Protein AF-A0A7Y0BW80-F1 (afdb_monomer_lite)

Secondary structure (DSSP, 8-state):
-HHHHHHHHHHHHTT-PEEE-----SHHHHHHHHIIIII-TTEEE-----TTSSS-------HHHHHHTTB--GGG-TTPEESS---TTPPPBGG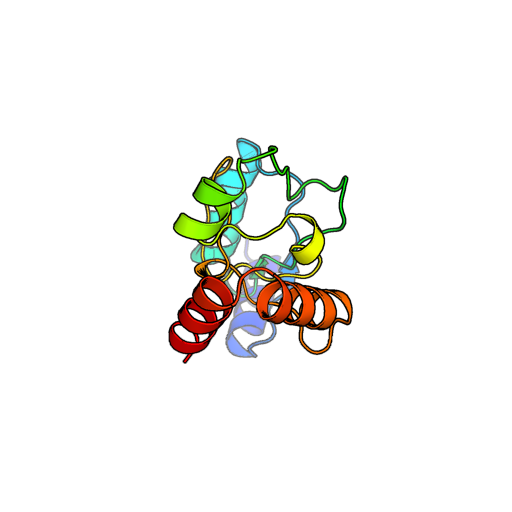GEEPPTT-HHHHHHHHHHHHH-HHHHHHHHHT--

Foldseek 3Di:
DVVVQVVLQVLLVVVNAAEDEDFAQDPVVVVVQCCQVPPGRRYHYAADADPVTHPDDDDDDDPVVCLVQQFDDPVQRHRWDAPDDDHPPDGHHPVGTDGDPDDPVVVVVLVVCCVPPVPSSVVVVVVPD

pLDDT: mean 79.48, std 12.87, range [42.47, 94.19]

Radius of gyration: 17.51 Å; chains: 1; bounding box: 35×32×55 Å

Sequence (129 aa):
MIIVDTPLQRREQEGRPIRVDLVGAGFMARGVAPQITTAVPGMRVGKMDRLGGYMRYGPAENLPTARAQDLLPIGLAEGCRLKRAISKATLLTFADVELPPNRLCDRLWREQLARFFPDYSKSRNEATP

Structure (mmCIF, N/CA/C/O backbone):
data_AF-A0A7Y0BW80-F1
#
_entry.id   AF-A0A7Y0BW80-F1
#
loop_
_atom_site.group_PDB
_atom_site.id
_atom_site.type_symbol
_atom_site.label_atom_id
_atom_site.label_alt_id
_atom_site.label_comp_id
_atom_site.label_asym_id
_atom_site.label_entity_id
_atom_site.label_seq_id
_atom_site.pdbx_PDB_ins_code
_atom_site.Cartn_x
_atom_site.Cartn_y
_atom_site.Cartn_z
_atom_site.occupancy
_atom_site.B_iso_or_equiv
_atom_site.auth_seq_id
_atom_site.auth_comp_id
_atom_site.auth_asym_id
_atom_site.auth_atom_id
_atom_site.pdbx_PDB_model_num
ATOM 1 N N . MET A 1 1 ? -13.182 0.552 28.297 1.00 51.78 1 MET A N 1
ATOM 2 C CA . MET A 1 1 ? -14.256 1.326 28.959 1.00 51.78 1 MET A CA 1
ATOM 3 C C . MET A 1 1 ? -15.570 0.566 28.784 1.00 51.78 1 MET A C 1
ATOM 5 O O . MET A 1 1 ? -16.028 0.437 27.655 1.00 51.78 1 MET A O 1
ATOM 9 N N . ILE A 1 2 ? -16.183 0.085 29.877 1.00 64.25 2 ILE A N 1
ATOM 10 C CA . ILE A 1 2 ? -17.271 -0.928 29.883 1.00 64.25 2 ILE A CA 1
ATOM 11 C C . ILE A 1 2 ? -18.430 -0.649 28.899 1.00 64.25 2 ILE A C 1
ATOM 13 O O . ILE A 1 2 ? -19.007 -1.584 28.346 1.00 64.25 2 ILE A O 1
ATOM 17 N N . ILE A 1 3 ? -18.738 0.622 28.625 1.00 78.00 3 ILE A N 1
ATOM 18 C CA . ILE A 1 3 ? -19.838 1.033 27.738 1.00 78.00 3 ILE A CA 1
ATOM 19 C C . ILE A 1 3 ? -19.577 0.676 26.263 1.00 78.00 3 ILE A C 1
ATOM 21 O O . ILE A 1 3 ? -20.499 0.277 25.554 1.00 78.00 3 ILE A O 1
ATOM 25 N N . VAL A 1 4 ? -18.336 0.809 25.787 1.00 82.44 4 VAL A N 1
ATOM 26 C CA . VAL A 1 4 ? -17.982 0.592 24.369 1.00 82.44 4 VAL A CA 1
ATOM 27 C C . VAL A 1 4 ? -17.334 -0.766 24.116 1.00 82.44 4 VAL A C 1
ATOM 29 O O . VAL A 1 4 ? -17.433 -1.277 23.003 1.00 82.44 4 VAL A O 1
ATOM 32 N N . ASP A 1 5 ? -16.745 -1.385 25.142 1.00 88.25 5 ASP A N 1
ATOM 33 C CA . ASP A 1 5 ? -16.027 -2.656 25.003 1.00 88.25 5 ASP A CA 1
ATOM 34 C C . ASP A 1 5 ? -16.979 -3.803 24.626 1.00 88.25 5 ASP A C 1
ATOM 36 O O . ASP A 1 5 ? -16.701 -4.558 23.696 1.00 88.25 5 ASP A O 1
ATOM 40 N N . THR A 1 6 ? -18.141 -3.893 25.287 1.00 91.69 6 THR A N 1
ATOM 41 C CA . THR A 1 6 ? -19.119 -4.969 25.040 1.00 91.69 6 THR A CA 1
ATOM 42 C C . THR A 1 6 ? -19.702 -4.903 23.616 1.00 91.69 6 THR A C 1
ATOM 44 O O . THR A 1 6 ? -19.677 -5.916 22.911 1.00 91.69 6 THR A O 1
ATOM 47 N N . PRO A 1 7 ? -20.169 -3.739 23.109 1.00 90.81 7 PRO A N 1
ATOM 48 C CA . PRO A 1 7 ? -20.610 -3.622 21.715 1.00 90.81 7 PRO A CA 1
ATOM 49 C C . PRO A 1 7 ? -19.511 -3.881 20.674 1.00 90.81 7 PRO A C 1
ATOM 51 O O . PRO A 1 7 ? -19.812 -4.336 19.569 1.00 90.81 7 PRO A O 1
ATOM 54 N N . LEU A 1 8 ? -18.255 -3.559 20.989 1.00 91.00 8 LEU A N 1
ATOM 55 C CA . LEU A 1 8 ? -17.109 -3.785 20.109 1.00 91.00 8 LEU A CA 1
ATOM 56 C C . LEU A 1 8 ? -16.717 -5.267 20.050 1.00 91.00 8 LEU A C 1
ATOM 58 O O . LEU A 1 8 ? -16.557 -5.812 18.960 1.00 91.00 8 LEU A O 1
ATOM 62 N N . GLN A 1 9 ? -16.677 -5.953 21.193 1.00 91.94 9 GLN A N 1
ATOM 63 C CA . GLN A 1 9 ? -16.485 -7.405 21.249 1.00 91.94 9 GLN A CA 1
ATOM 64 C C . GLN A 1 9 ? -17.592 -8.153 20.510 1.00 91.94 9 GLN A C 1
ATOM 66 O O . GLN A 1 9 ? -17.306 -9.066 19.740 1.00 91.94 9 GLN A O 1
ATOM 71 N N . ARG A 1 10 ? -18.848 -7.726 20.673 1.00 91.75 10 ARG A N 1
ATOM 72 C CA . ARG A 1 10 ? -19.973 -8.292 19.926 1.00 91.75 10 ARG A CA 1
ATOM 73 C C . ARG A 1 10 ? -19.775 -8.155 18.415 1.00 91.75 10 ARG A C 1
ATOM 75 O O . ARG A 1 10 ? -19.949 -9.120 17.685 1.00 91.75 10 ARG A O 1
ATOM 82 N N . ARG A 1 11 ? -19.350 -6.978 17.944 1.00 91.44 11 ARG A N 1
ATOM 83 C CA . ARG A 1 11 ? -19.035 -6.753 16.524 1.00 91.44 11 ARG A CA 1
ATOM 84 C C . ARG A 1 11 ? -17.889 -7.620 16.014 1.00 91.44 11 ARG A C 1
ATOM 86 O O . ARG A 1 11 ? -17.933 -8.029 14.859 1.00 91.44 11 ARG A O 1
ATOM 93 N N . GLU A 1 12 ? -16.880 -7.881 16.839 1.00 92.31 12 GLU A N 1
ATOM 94 C CA . GLU A 1 12 ? -15.795 -8.810 16.504 1.00 92.31 12 GLU A CA 1
ATOM 95 C C . GLU A 1 12 ? -16.328 -10.241 16.342 1.00 92.31 12 GLU A C 1
ATOM 97 O O . GLU A 1 12 ? -16.079 -10.865 15.316 1.00 92.31 12 GLU A O 1
ATOM 102 N N . GLN A 1 13 ? -17.125 -10.725 17.302 1.00 93.19 13 GLN A N 1
ATOM 103 C CA . GLN A 1 13 ? -17.733 -12.064 17.271 1.00 93.19 13 GLN A CA 1
ATOM 104 C C . GLN A 1 13 ? -18.694 -12.249 16.088 1.00 93.19 13 GLN A C 1
ATOM 106 O O . GLN A 1 13 ? -18.723 -13.305 15.468 1.00 93.19 13 GLN A O 1
ATOM 111 N N . GLU A 1 14 ? -19.454 -11.209 15.748 1.00 94.00 14 GLU A N 1
ATOM 112 C CA . GLU A 1 14 ? -20.374 -11.186 14.604 1.00 94.00 14 GLU A CA 1
ATOM 113 C C . GLU A 1 14 ? -19.655 -10.977 13.256 1.00 94.00 14 GLU A C 1
ATOM 115 O O . GLU A 1 14 ? -20.309 -10.924 12.214 1.00 94.00 14 GLU A O 1
ATOM 120 N N . GLY A 1 15 ? -18.328 -10.791 13.243 1.00 89.00 15 GLY A N 1
ATOM 121 C CA . GLY A 1 15 ? -17.567 -10.508 12.022 1.00 89.00 15 GLY A CA 1
ATOM 122 C C . GLY A 1 15 ? -17.933 -9.174 11.355 1.00 89.00 15 GLY A C 1
ATOM 123 O O . GLY A 1 15 ? -17.686 -8.979 10.163 1.00 89.00 15 GLY A O 1
ATOM 124 N N . ARG A 1 16 ? -18.515 -8.228 12.104 1.00 87.75 16 ARG A N 1
ATOM 125 C CA . ARG A 1 16 ? -19.023 -6.937 11.613 1.00 87.75 16 ARG A CA 1
ATOM 126 C C . ARG A 1 16 ? -18.305 -5.748 12.272 1.00 87.75 16 ARG A C 1
ATOM 128 O O . ARG A 1 16 ? -18.939 -4.965 12.988 1.00 87.75 16 ARG A O 1
ATOM 135 N N . PRO A 1 17 ? -16.990 -5.574 12.040 1.00 86.06 17 PRO A N 1
ATOM 136 C CA . PRO A 1 17 ? -16.208 -4.540 12.705 1.00 86.06 17 PRO A CA 1
ATOM 137 C C . PRO A 1 17 ? -16.560 -3.130 12.213 1.00 86.06 17 PRO A C 1
ATOM 139 O O . PRO A 1 17 ? -16.939 -2.915 11.058 1.00 86.06 17 PRO A O 1
ATOM 142 N N . ILE A 1 18 ? -16.363 -2.146 13.087 1.00 82.00 18 ILE A N 1
ATOM 143 C CA . ILE A 1 18 ? -16.372 -0.723 12.756 1.00 82.00 18 ILE A CA 1
ATOM 144 C C . ILE A 1 18 ? -15.097 -0.409 11.973 1.00 82.00 18 ILE A C 1
ATOM 146 O O . ILE A 1 18 ? -13.985 -0.689 12.419 1.00 82.00 18 ILE A O 1
ATOM 150 N N . ARG A 1 19 ? -15.249 0.175 10.786 1.00 75.31 19 ARG A N 1
ATOM 151 C CA . ARG A 1 19 ? -14.115 0.586 9.955 1.00 75.31 19 ARG A CA 1
ATOM 152 C C . ARG A 1 19 ? -13.818 2.056 10.209 1.00 75.31 19 ARG A C 1
ATOM 154 O O . ARG A 1 19 ? -14.732 2.872 10.155 1.00 75.31 19 ARG A O 1
ATOM 161 N N . VAL A 1 20 ? -12.561 2.367 10.492 1.00 70.25 20 VAL A N 1
ATOM 162 C CA . VAL A 1 20 ? -12.102 3.719 10.813 1.00 70.25 20 VAL A CA 1
ATOM 163 C C . VAL A 1 20 ? -10.990 4.119 9.866 1.00 70.25 20 VAL A C 1
ATOM 165 O O . VAL A 1 20 ? -9.991 3.416 9.733 1.00 70.25 20 VAL A O 1
ATOM 168 N N . ASP A 1 21 ? -11.156 5.264 9.219 1.00 63.22 21 ASP A N 1
ATOM 169 C CA . ASP A 1 21 ? -10.112 5.863 8.401 1.00 63.22 21 ASP A CA 1
ATOM 170 C C . ASP A 1 21 ? -9.245 6.787 9.257 1.00 63.22 21 ASP A C 1
ATOM 172 O O . ASP A 1 21 ? -9.735 7.552 10.089 1.00 63.22 21 ASP A O 1
ATOM 176 N N . LEU A 1 22 ? -7.932 6.690 9.064 1.00 62.03 22 LEU A N 1
ATOM 177 C CA . LEU A 1 22 ? -6.951 7.512 9.760 1.00 62.03 22 LEU A CA 1
ATOM 178 C C . LEU A 1 22 ? -6.486 8.641 8.854 1.00 62.03 22 LEU A C 1
ATOM 180 O O . LEU A 1 22 ? -5.957 8.421 7.767 1.00 62.03 22 LEU A O 1
ATOM 184 N N . VAL A 1 23 ? -6.660 9.862 9.335 1.00 52.25 23 VAL A N 1
ATOM 185 C CA . VAL A 1 23 ? -6.318 11.076 8.606 1.00 52.25 23 VAL A CA 1
ATOM 186 C C . VAL A 1 23 ? -4.943 11.559 9.073 1.00 52.25 23 VAL A C 1
ATOM 188 O O . VAL A 1 23 ? -4.798 12.088 10.173 1.00 52.25 23 VAL A O 1
ATOM 191 N N . GLY A 1 24 ? -3.927 11.361 8.227 1.00 46.56 24 GLY A N 1
ATOM 192 C CA . GLY A 1 24 ? -2.537 11.751 8.476 1.00 46.56 24 GLY A CA 1
ATOM 193 C C . GLY A 1 24 ? -1.690 10.609 9.041 1.00 46.56 24 GLY A C 1
ATOM 194 O O . GLY A 1 24 ? -2.156 9.822 9.848 1.00 46.56 24 GLY A O 1
ATOM 195 N N . ALA A 1 25 ? -0.416 10.529 8.646 1.00 53.03 25 ALA A N 1
ATOM 196 C CA . ALA A 1 25 ? 0.539 9.514 9.122 1.00 53.03 25 ALA A CA 1
ATOM 197 C C . ALA A 1 25 ? 1.541 10.079 10.156 1.00 53.03 25 ALA A C 1
ATOM 199 O O . ALA A 1 25 ? 2.694 9.661 10.223 1.00 53.03 25 ALA A O 1
ATOM 200 N N . GLY A 1 26 ? 1.143 11.107 10.913 1.00 49.22 26 GLY A N 1
ATOM 201 C CA . GLY A 1 26 ? 1.982 11.787 11.909 1.00 49.22 26 GLY A CA 1
ATOM 202 C C . GLY A 1 26 ? 2.307 10.940 13.147 1.00 49.22 26 GLY A C 1
ATOM 203 O O . GLY A 1 26 ? 1.948 9.769 13.232 1.00 49.22 26 GLY A O 1
ATOM 204 N N . PHE A 1 27 ? 2.976 11.548 14.131 1.00 61.09 27 PHE A N 1
ATOM 205 C CA . PHE A 1 27 ? 3.339 10.893 15.398 1.00 61.09 27 PHE A CA 1
ATOM 206 C C . PHE A 1 27 ? 2.133 10.219 16.076 1.00 61.09 27 PHE A C 1
ATOM 208 O O . PHE A 1 27 ? 2.208 9.057 16.458 1.00 61.09 27 PHE A O 1
ATOM 215 N N . MET A 1 28 ? 0.987 10.905 16.102 1.00 66.56 28 MET A N 1
ATOM 216 C CA . MET A 1 28 ? -0.259 10.378 16.668 1.00 66.56 28 MET A CA 1
ATOM 217 C C . MET A 1 28 ? -0.793 9.163 15.900 1.00 66.56 28 MET A C 1
ATOM 219 O O . MET A 1 28 ? -1.165 8.161 16.502 1.00 66.56 28 MET A O 1
ATOM 223 N N . ALA A 1 29 ? -0.771 9.196 14.567 1.00 63.06 29 ALA A N 1
ATOM 224 C CA . ALA A 1 29 ? -1.269 8.089 13.755 1.00 63.06 29 ALA A CA 1
ATOM 225 C C . ALA A 1 29 ? -0.422 6.815 13.894 1.00 63.06 29 ALA A C 1
ATOM 227 O O . ALA A 1 29 ? -0.968 5.715 13.842 1.00 63.06 29 ALA A O 1
ATOM 228 N N . ARG A 1 30 ? 0.891 6.953 14.143 1.00 58.09 30 ARG A N 1
ATOM 229 C CA . ARG A 1 30 ? 1.779 5.817 14.448 1.00 58.09 30 ARG A CA 1
ATOM 230 C C . ARG A 1 30 ? 1.395 5.094 15.743 1.00 58.09 30 ARG A C 1
ATOM 232 O O . ARG A 1 30 ? 1.648 3.901 15.829 1.00 58.09 30 ARG A O 1
ATOM 239 N N . GLY A 1 31 ? 0.794 5.780 16.718 1.00 68.38 31 GLY A N 1
ATOM 240 C CA . GLY A 1 31 ? 0.278 5.157 17.944 1.00 68.38 31 GLY A CA 1
ATOM 241 C C . GLY A 1 31 ? -1.146 4.618 17.786 1.00 68.38 31 GLY A C 1
ATOM 242 O O . GLY A 1 31 ? -1.452 3.510 18.222 1.00 68.38 31 GLY A O 1
ATOM 243 N N . VAL A 1 32 ? -2.007 5.370 17.098 1.00 77.12 32 VAL A N 1
ATOM 244 C CA . VAL A 1 32 ? -3.433 5.039 16.973 1.00 77.12 32 VAL A CA 1
ATOM 245 C C . VAL A 1 32 ? -3.675 3.865 16.018 1.00 77.12 32 VAL A C 1
ATOM 247 O O . VAL A 1 32 ? -4.524 3.024 16.302 1.00 77.12 32 VAL A O 1
ATOM 250 N N . ALA A 1 33 ? -2.929 3.748 14.912 1.00 72.38 33 ALA A N 1
ATOM 251 C CA . ALA A 1 33 ? -3.145 2.661 13.952 1.00 72.38 33 ALA A CA 1
ATOM 252 C C . ALA A 1 33 ? -2.863 1.265 14.545 1.00 72.38 33 ALA A C 1
ATOM 254 O O . ALA A 1 33 ? -3.733 0.397 14.420 1.00 72.38 33 ALA A O 1
ATOM 255 N N . PRO A 1 34 ? -1.722 1.022 15.229 1.00 69.94 34 PRO A N 1
ATOM 256 C CA . PRO A 1 34 ? -1.484 -0.244 15.914 1.00 69.94 34 PRO A CA 1
ATOM 257 C C . PRO A 1 34 ? -2.509 -0.492 17.013 1.00 69.94 34 PRO A C 1
ATOM 259 O O . PRO A 1 34 ? -3.052 -1.583 17.071 1.00 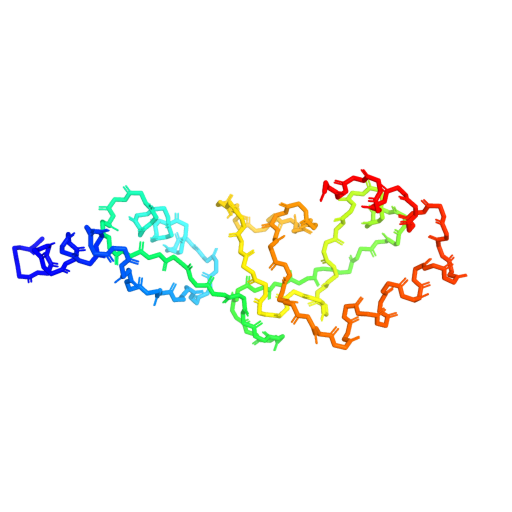69.94 34 PRO A O 1
ATOM 262 N N . GLN A 1 35 ? -2.861 0.523 17.808 1.00 78.19 35 GLN A N 1
ATOM 263 C CA . GLN A 1 35 ? -3.856 0.375 18.869 1.00 78.19 35 GLN A CA 1
ATOM 264 C C . GLN A 1 35 ? -5.219 -0.084 18.325 1.00 78.19 35 GLN A C 1
ATOM 266 O O . GLN A 1 35 ? -5.776 -1.051 18.835 1.00 78.19 35 GLN A O 1
ATOM 271 N N . ILE A 1 36 ? -5.720 0.532 17.248 1.00 82.81 36 ILE A N 1
ATOM 272 C CA . ILE A 1 36 ? -6.965 0.107 16.582 1.00 82.81 36 ILE A CA 1
ATOM 273 C C . ILE A 1 36 ? -6.836 -1.310 16.009 1.00 82.81 36 ILE A C 1
ATOM 275 O O . ILE A 1 36 ? -7.788 -2.079 16.059 1.00 82.81 36 ILE A O 1
ATOM 279 N N . THR A 1 37 ? -5.675 -1.657 15.451 1.00 71.94 37 THR A N 1
ATOM 280 C CA . THR A 1 37 ? -5.482 -2.931 14.741 1.00 71.94 37 THR A CA 1
ATOM 281 C C . THR A 1 37 ? -5.255 -4.114 15.685 1.00 71.94 37 THR A C 1
ATOM 283 O O . THR A 1 37 ? -5.672 -5.222 15.363 1.00 71.94 37 THR A O 1
ATOM 286 N N . THR A 1 38 ? -4.591 -3.909 16.827 1.00 72.44 38 THR A N 1
ATOM 287 C CA . THR A 1 38 ? -4.137 -4.997 17.711 1.00 72.44 38 THR A CA 1
ATOM 288 C C . THR A 1 38 ? -4.835 -5.028 19.061 1.00 72.44 38 THR A C 1
ATOM 290 O O . THR A 1 38 ? -4.939 -6.095 19.658 1.00 72.44 38 THR A O 1
ATOM 293 N N . ALA A 1 39 ? -5.304 -3.881 19.555 1.00 80.44 39 ALA A N 1
ATOM 294 C CA . ALA A 1 39 ? -5.774 -3.744 20.930 1.00 80.44 39 ALA A CA 1
ATOM 295 C C . ALA A 1 39 ? -7.263 -3.390 21.042 1.00 80.44 39 ALA A C 1
ATOM 297 O O . ALA A 1 39 ? -7.795 -3.399 22.151 1.00 80.44 39 ALA A O 1
ATOM 298 N N . VAL A 1 40 ? -7.948 -3.092 19.930 1.00 86.44 40 VAL A N 1
ATOM 299 C CA . VAL A 1 40 ? -9.378 -2.755 19.933 1.00 86.44 40 VAL A CA 1
ATOM 300 C C . VAL A 1 40 ? -10.181 -3.779 19.120 1.00 86.44 40 VAL A C 1
ATOM 302 O O . VAL A 1 40 ? -10.293 -3.655 17.896 1.00 86.44 40 VAL A O 1
ATOM 305 N N . PRO A 1 41 ? -10.771 -4.795 19.785 1.00 86.31 41 PRO A N 1
ATOM 306 C CA . PRO A 1 41 ? -11.684 -5.736 19.146 1.00 86.31 41 PRO A CA 1
ATOM 307 C C . PRO A 1 41 ? -12.814 -5.002 18.426 1.00 86.31 41 PRO A C 1
ATOM 309 O O . PRO A 1 41 ? -13.288 -3.966 18.881 1.00 86.31 41 PRO A O 1
ATOM 312 N N . GLY A 1 42 ? -13.252 -5.515 17.285 1.00 86.44 42 GLY A N 1
ATOM 313 C CA . GLY A 1 42 ? -14.377 -4.968 16.542 1.00 86.44 42 GLY A CA 1
ATOM 314 C C . GLY A 1 42 ? -14.069 -3.672 15.799 1.00 86.44 42 GLY A C 1
ATOM 315 O O . GLY A 1 42 ? -15.010 -3.055 15.304 1.00 86.44 42 GLY A O 1
ATOM 316 N N . MET A 1 43 ? -12.802 -3.255 15.683 1.00 88.12 43 MET A N 1
ATOM 317 C CA . MET A 1 43 ? -12.383 -2.120 14.851 1.00 88.12 43 MET A CA 1
ATOM 318 C C . MET A 1 43 ? -11.310 -2.506 13.827 1.00 88.12 43 MET A C 1
ATOM 320 O O . MET A 1 43 ? -10.489 -3.383 14.078 1.00 88.12 43 MET A O 1
ATOM 324 N N . ARG A 1 44 ? -11.318 -1.867 12.648 1.00 82.00 44 ARG A N 1
ATOM 325 C CA . ARG A 1 44 ? -10.317 -2.056 11.576 1.00 82.00 44 ARG A CA 1
ATOM 326 C C . ARG A 1 44 ? -10.008 -0.739 10.862 1.00 82.00 44 ARG A C 1
ATOM 328 O O . ARG A 1 44 ? -10.907 0.076 10.680 1.00 82.00 44 ARG A O 1
ATOM 335 N N . VAL A 1 45 ? -8.774 -0.560 10.388 1.00 75.75 45 VAL A N 1
ATOM 336 C CA . VAL A 1 45 ? -8.393 0.599 9.556 1.00 75.75 45 VAL A CA 1
ATOM 337 C C . VAL A 1 45 ? -8.983 0.473 8.132 1.00 75.75 45 VAL A C 1
ATOM 339 O O . VAL A 1 45 ? -9.060 -0.634 7.589 1.00 75.75 45 VAL A O 1
ATOM 342 N N . GLY A 1 46 ? -9.469 1.576 7.547 1.00 66.44 46 GLY A N 1
ATOM 343 C CA . GLY A 1 46 ? -10.173 1.609 6.253 1.00 66.44 46 GLY A CA 1
ATOM 344 C C . GLY A 1 46 ? -9.300 1.833 4.996 1.00 66.44 46 GLY A C 1
ATOM 345 O O . GLY A 1 46 ? -8.193 1.300 4.914 1.00 66.44 46 GLY A O 1
ATOM 346 N N . LYS A 1 47 ? -9.857 2.461 3.946 1.00 66.06 47 LYS A N 1
ATOM 347 C CA . LYS A 1 47 ? -9.313 2.500 2.559 1.00 66.06 47 LYS A CA 1
ATOM 348 C C . LYS A 1 47 ? -8.536 3.791 2.286 1.00 66.06 47 LYS A C 1
ATOM 350 O O . LYS A 1 47 ? -8.833 4.823 2.871 1.00 66.06 47 LYS A O 1
ATOM 355 N N . MET A 1 48 ? -7.604 3.756 1.330 1.00 69.69 48 MET A N 1
ATOM 356 C CA . MET A 1 48 ? -6.886 4.959 0.897 1.00 69.69 48 MET A CA 1
ATOM 357 C C . MET A 1 48 ? -7.797 6.015 0.276 1.00 69.69 48 MET A C 1
ATOM 359 O O . MET A 1 48 ? -8.614 5.709 -0.593 1.00 69.69 48 MET A O 1
ATOM 363 N N . ASP A 1 49 ? -7.587 7.257 0.703 1.00 62.09 49 ASP A N 1
ATOM 364 C CA . ASP A 1 49 ? -8.298 8.457 0.264 1.00 62.09 49 ASP A CA 1
ATOM 365 C C . ASP A 1 49 ? -7.961 8.893 -1.176 1.00 62.09 49 ASP A C 1
ATOM 367 O O . ASP A 1 49 ? -7.260 8.200 -1.908 1.00 62.09 49 ASP A O 1
ATOM 371 N N . ARG A 1 50 ? -8.490 10.039 -1.618 1.00 68.94 50 ARG A N 1
ATOM 372 C CA . ARG A 1 50 ? -8.163 10.651 -2.919 1.00 68.94 50 ARG A CA 1
ATOM 373 C C . ARG A 1 50 ? -6.808 11.365 -2.905 1.00 68.94 50 ARG A C 1
ATOM 375 O O . ARG A 1 50 ? -6.236 11.633 -1.848 1.00 68.94 50 ARG A O 1
ATOM 382 N N . LEU A 1 51 ? -6.269 11.699 -4.081 1.00 63.03 51 LEU A N 1
ATOM 383 C CA . LEU A 1 51 ? -5.081 12.566 -4.173 1.00 63.03 51 LEU A CA 1
ATOM 384 C C . LEU A 1 51 ? -5.337 13.929 -3.507 1.00 63.03 51 LEU A C 1
ATOM 386 O O . LEU A 1 51 ? -6.433 14.485 -3.616 1.00 63.03 51 LEU A O 1
ATOM 390 N N . GLY A 1 52 ? -4.328 14.449 -2.800 1.00 53.12 52 GLY A N 1
ATOM 391 C CA . GLY A 1 52 ? -4.461 15.645 -1.955 1.00 53.12 52 GLY A CA 1
ATOM 392 C C . GLY A 1 52 ? -5.181 15.398 -0.623 1.00 53.12 52 GLY A C 1
ATOM 393 O O . GLY A 1 52 ? -5.535 16.356 0.059 1.00 53.12 52 GLY A O 1
ATOM 394 N N . GLY A 1 53 ? -5.431 14.132 -0.276 1.00 55.69 53 GLY A N 1
ATOM 395 C CA . GLY A 1 53 ? -5.855 13.713 1.055 1.00 55.69 53 GLY A CA 1
ATOM 396 C C . GLY A 1 53 ? -4.689 13.631 2.042 1.00 55.69 53 GLY A C 1
ATOM 397 O O . GLY A 1 53 ? -3.622 14.209 1.847 1.00 55.69 53 GLY A O 1
ATOM 398 N N . TYR A 1 54 ? -4.888 12.890 3.120 1.00 55.34 54 TYR A N 1
ATOM 399 C CA . TYR A 1 54 ? -3.993 12.848 4.270 1.00 55.34 54 TYR A CA 1
ATOM 400 C C . TYR A 1 54 ? -3.235 11.524 4.401 1.00 55.34 54 TYR A C 1
ATOM 402 O O . TYR A 1 54 ? -2.267 11.449 5.161 1.00 55.34 54 TYR A O 1
ATOM 410 N N . MET A 1 55 ? -3.664 10.469 3.700 1.00 53.97 55 MET A N 1
ATOM 411 C CA . MET A 1 55 ? -3.057 9.141 3.827 1.00 53.97 55 MET A CA 1
ATOM 412 C C . MET A 1 55 ? -1.809 8.950 2.965 1.00 53.97 55 MET A C 1
ATOM 414 O O . MET A 1 55 ? -1.018 8.049 3.240 1.00 53.97 55 MET A O 1
ATOM 418 N N . ARG A 1 56 ? -1.624 9.748 1.906 1.00 64.94 56 ARG A N 1
ATOM 419 C CA . ARG A 1 56 ? -0.592 9.493 0.891 1.00 64.94 56 ARG A CA 1
ATOM 420 C C . ARG A 1 56 ? 0.112 10.761 0.439 1.00 64.94 56 ARG A C 1
ATOM 422 O O . ARG A 1 56 ? -0.510 11.782 0.171 1.00 64.94 56 ARG A O 1
ATOM 429 N N . TYR A 1 57 ? 1.416 10.616 0.265 1.00 64.50 57 TYR A N 1
ATOM 430 C CA . TYR A 1 57 ? 2.288 11.532 -0.451 1.00 64.50 57 TYR A CA 1
ATOM 431 C C . TYR A 1 57 ? 3.190 10.675 -1.342 1.00 64.50 57 TYR A C 1
ATOM 433 O O . TYR A 1 57 ? 3.726 9.675 -0.867 1.00 64.50 57 TYR A O 1
ATOM 441 N N . GLY A 1 58 ? 3.317 11.015 -2.624 1.00 70.81 58 GLY A N 1
ATOM 442 C CA . GLY A 1 58 ? 4.132 10.258 -3.575 1.00 70.81 58 GLY A CA 1
ATOM 443 C C . GLY A 1 58 ? 5.269 11.125 -4.100 1.00 70.81 58 GLY A C 1
ATOM 444 O O . GLY A 1 58 ? 4.986 12.043 -4.871 1.00 70.81 58 GLY A O 1
ATOM 445 N N . PRO A 1 59 ? 6.527 10.879 -3.697 1.00 77.38 59 PRO A N 1
ATOM 446 C CA . PRO A 1 59 ? 7.660 11.530 -4.334 1.00 77.38 59 PRO A CA 1
ATOM 447 C C . PRO A 1 59 ? 7.788 11.057 -5.788 1.00 77.38 59 PRO A C 1
ATOM 449 O O . PRO A 1 59 ? 7.380 9.946 -6.133 1.00 77.38 59 PRO A O 1
ATOM 452 N N . ALA A 1 60 ? 8.363 11.904 -6.639 1.00 81.31 60 ALA A N 1
ATOM 453 C CA . ALA A 1 60 ? 8.792 11.468 -7.959 1.00 81.31 60 ALA A CA 1
ATOM 454 C C . ALA A 1 60 ? 9.976 10.504 -7.803 1.00 81.31 60 ALA A C 1
ATOM 456 O O . ALA A 1 60 ? 10.916 10.795 -7.067 1.00 81.31 60 ALA A O 1
ATOM 457 N N . GLU A 1 61 ? 9.919 9.374 -8.499 1.00 87.69 61 GLU A N 1
ATOM 458 C CA . GLU A 1 61 ? 10.987 8.379 -8.542 1.00 87.69 61 GLU A CA 1
ATOM 459 C C . GLU A 1 61 ? 11.313 8.060 -10.002 1.00 87.69 61 GLU A C 1
ATOM 461 O O . GLU A 1 61 ? 10.454 8.146 -10.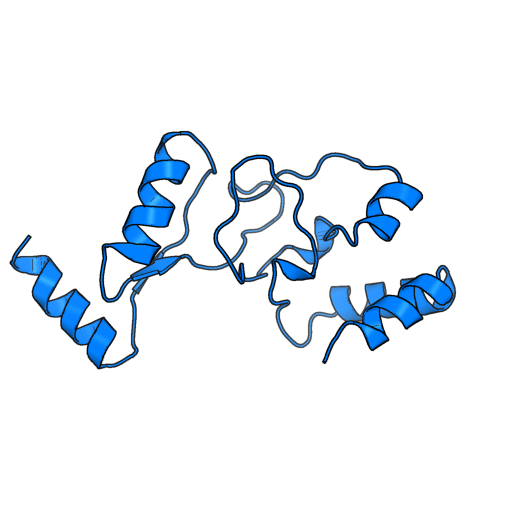887 1.00 87.69 61 GLU A O 1
ATOM 466 N N . ASN A 1 62 ? 12.562 7.684 -10.253 1.00 89.06 62 ASN A N 1
ATOM 467 C CA . ASN A 1 62 ? 13.021 7.283 -11.567 1.00 89.06 62 ASN A CA 1
ATOM 468 C C . ASN A 1 62 ? 12.344 5.981 -11.997 1.00 89.06 62 ASN A C 1
ATOM 470 O O . ASN A 1 62 ? 12.220 5.026 -11.227 1.00 89.06 62 ASN A O 1
ATOM 474 N N . LEU A 1 63 ? 11.952 5.919 -13.269 1.00 83.44 63 LEU A N 1
ATOM 475 C CA . LEU A 1 63 ? 11.236 4.772 -13.821 1.00 83.44 63 LEU A CA 1
ATOM 476 C C . LEU A 1 63 ? 11.966 3.427 -13.601 1.00 83.44 63 LEU A C 1
ATOM 478 O O . LEU A 1 63 ? 11.294 2.490 -13.170 1.00 83.44 63 LEU A O 1
ATOM 482 N N . PRO A 1 64 ? 13.293 3.292 -13.816 1.00 88.06 64 PRO A N 1
ATOM 483 C CA . PRO A 1 64 ? 13.988 2.028 -13.558 1.00 88.06 64 PRO A CA 1
ATOM 484 C C . PRO A 1 64 ? 13.891 1.584 -12.093 1.00 88.06 64 PRO A C 1
ATOM 486 O O . PRO A 1 64 ? 13.542 0.436 -11.827 1.00 88.06 64 PRO A O 1
ATOM 489 N N . THR A 1 65 ? 14.112 2.501 -11.144 1.00 88.62 65 THR A N 1
ATOM 490 C CA . THR A 1 65 ? 14.006 2.235 -9.701 1.00 88.62 65 THR A CA 1
ATOM 491 C C . THR A 1 65 ? 12.590 1.817 -9.320 1.00 88.62 65 THR A C 1
ATOM 493 O O . THR A 1 65 ? 12.395 0.788 -8.674 1.00 88.62 65 THR A O 1
ATOM 496 N N . ALA A 1 66 ? 11.588 2.577 -9.773 1.00 86.94 66 ALA A N 1
ATOM 497 C CA . ALA A 1 66 ? 10.188 2.319 -9.460 1.00 86.94 66 ALA A CA 1
ATOM 498 C C . ALA A 1 66 ? 9.715 0.948 -9.963 1.00 86.94 66 ALA A C 1
ATOM 500 O O . ALA A 1 66 ? 8.864 0.320 -9.338 1.00 86.94 66 ALA A O 1
ATOM 501 N N . ARG A 1 67 ? 10.264 0.474 -11.086 1.00 88.44 67 ARG A N 1
ATOM 502 C CA . ARG A 1 67 ? 9.931 -0.833 -11.667 1.00 88.44 67 ARG A CA 1
ATOM 503 C C . ARG A 1 67 ? 10.689 -1.969 -10.999 1.00 88.44 67 ARG A C 1
ATOM 505 O O . ARG A 1 67 ? 10.070 -2.979 -10.688 1.00 88.44 67 ARG A O 1
ATOM 512 N N . ALA A 1 68 ? 11.978 -1.784 -10.723 1.00 88.00 68 ALA A N 1
ATOM 513 C CA . ALA A 1 68 ? 12.787 -2.772 -10.013 1.00 88.00 68 ALA A CA 1
ATOM 514 C C . ALA A 1 68 ? 12.244 -3.071 -8.604 1.00 88.00 68 ALA A C 1
ATOM 516 O O . ALA A 1 68 ? 12.314 -4.208 -8.151 1.00 88.00 68 ALA A O 1
ATOM 517 N N . GLN A 1 69 ? 11.677 -2.065 -7.931 1.00 90.00 69 GLN A N 1
ATOM 518 C CA . GLN A 1 69 ? 11.096 -2.196 -6.589 1.00 90.00 69 GLN A CA 1
ATOM 519 C C . GLN A 1 69 ? 9.574 -2.420 -6.586 1.00 90.00 69 GLN A C 1
ATOM 521 O O . GLN A 1 69 ? 8.967 -2.458 -5.520 1.00 90.00 69 GLN A O 1
ATOM 526 N N . ASP A 1 70 ? 8.950 -2.524 -7.762 1.00 91.19 70 ASP A N 1
ATOM 527 C CA . ASP A 1 70 ? 7.501 -2.681 -7.940 1.00 91.19 70 ASP A CA 1
ATOM 528 C C . ASP A 1 70 ? 6.647 -1.678 -7.129 1.00 91.19 70 ASP A C 1
ATOM 530 O O . ASP A 1 70 ? 5.654 -2.022 -6.475 1.00 91.19 70 ASP A O 1
ATOM 534 N N . LEU A 1 71 ? 7.054 -0.402 -7.166 1.00 90.44 71 LEU A N 1
ATOM 535 C CA . LEU A 1 71 ? 6.390 0.681 -6.443 1.00 90.44 71 LEU A CA 1
ATOM 536 C C . LEU A 1 71 ? 4.974 0.923 -6.984 1.00 90.44 71 LEU A C 1
ATOM 538 O O . LEU A 1 71 ? 4.749 0.976 -8.199 1.00 90.44 71 LEU A O 1
ATOM 542 N N . LEU A 1 72 ? 4.029 1.145 -6.070 1.00 90.44 72 LEU A N 1
ATOM 543 C CA . LEU A 1 72 ? 2.640 1.474 -6.365 1.00 90.44 72 LEU A CA 1
ATOM 544 C C . LEU A 1 72 ? 2.551 2.907 -6.919 1.00 90.44 72 LEU A C 1
ATOM 546 O O . LEU A 1 72 ? 2.805 3.866 -6.183 1.00 90.44 72 LEU A O 1
ATOM 550 N N . PRO A 1 73 ? 2.135 3.102 -8.185 1.00 90.25 73 PRO A N 1
ATOM 551 C CA . PRO A 1 73 ? 1.934 4.433 -8.734 1.00 90.25 73 PRO A CA 1
ATOM 552 C C . PRO A 1 73 ? 0.857 5.183 -7.953 1.00 90.25 73 PRO A C 1
ATOM 554 O O . PRO A 1 73 ? -0.231 4.657 -7.710 1.00 90.25 73 PRO A O 1
ATOM 557 N N . ILE A 1 74 ? 1.125 6.446 -7.623 1.00 83.38 74 ILE A N 1
ATOM 558 C CA . ILE A 1 74 ? 0.221 7.252 -6.793 1.00 83.38 74 ILE A CA 1
ATOM 559 C C . ILE A 1 74 ? -1.192 7.370 -7.398 1.00 83.38 74 ILE A C 1
ATOM 561 O O . ILE A 1 74 ? -2.181 7.343 -6.670 1.00 83.38 74 ILE A O 1
ATOM 565 N N . GLY A 1 75 ? -1.299 7.407 -8.732 1.00 84.00 75 GLY A N 1
ATOM 566 C CA . GLY A 1 75 ? -2.579 7.451 -9.450 1.00 84.00 75 GLY A CA 1
ATOM 567 C C . GLY A 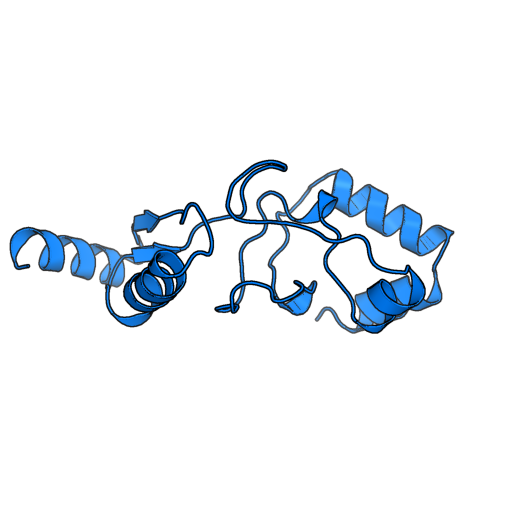1 75 ? -3.409 6.164 -9.361 1.00 84.00 75 GLY A C 1
ATOM 568 O O . GLY A 1 75 ? -4.602 6.195 -9.642 1.00 84.00 75 GLY A O 1
ATOM 569 N N . LEU A 1 76 ? -2.814 5.043 -8.943 1.00 88.88 76 LEU A N 1
ATOM 570 C CA . LEU A 1 76 ? -3.521 3.776 -8.726 1.00 88.88 76 LEU A CA 1
ATOM 571 C C . LEU A 1 76 ? -3.853 3.532 -7.254 1.00 88.88 76 LEU A C 1
ATOM 573 O O . LEU A 1 76 ? -4.594 2.602 -6.947 1.00 88.88 76 LEU A O 1
ATOM 577 N N . ALA A 1 77 ? -3.341 4.347 -6.333 1.00 85.50 77 ALA A N 1
ATOM 578 C CA . ALA A 1 77 ? -3.462 4.091 -4.903 1.00 85.50 77 ALA A CA 1
ATOM 579 C C . ALA A 1 77 ? -4.865 4.385 -4.328 1.00 85.50 77 ALA A C 1
ATOM 581 O O . ALA A 1 77 ? -5.125 4.094 -3.163 1.00 85.50 77 ALA A O 1
ATOM 582 N N . GLU A 1 78 ? -5.765 5.039 -5.070 1.00 83.50 78 GLU A N 1
ATOM 583 C CA . GLU A 1 78 ? -7.068 5.496 -4.546 1.00 83.50 78 GLU A CA 1
ATOM 584 C C . GLU A 1 78 ? -8.051 4.351 -4.315 1.00 83.50 78 GLU A C 1
ATOM 586 O O . GLU A 1 78 ? -8.332 3.558 -5.205 1.00 83.50 78 GLU A O 1
ATOM 591 N N . GLY A 1 79 ? -8.584 4.248 -3.099 1.00 81.31 79 GLY A N 1
ATOM 592 C CA . GLY A 1 79 ? -9.464 3.152 -2.708 1.00 81.31 79 GLY A CA 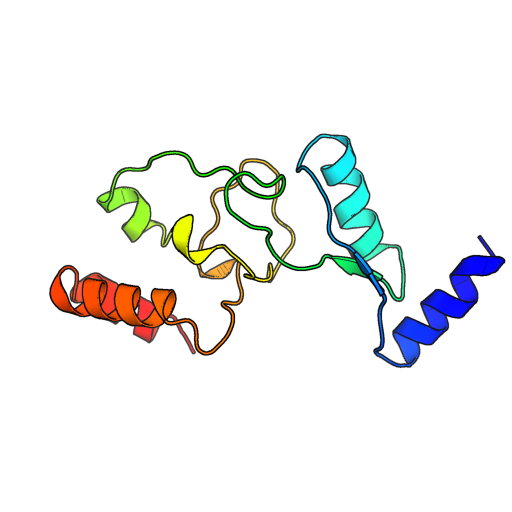1
ATOM 593 C C . GLY A 1 79 ? -8.747 1.825 -2.441 1.00 81.31 79 GLY A C 1
ATOM 594 O O . GLY A 1 79 ? -9.415 0.871 -2.033 1.00 81.31 79 GLY A O 1
ATOM 595 N N . CYS A 1 80 ? -7.421 1.756 -2.614 1.00 85.25 80 CYS A N 1
ATOM 596 C CA . CYS A 1 80 ? -6.627 0.597 -2.218 1.00 85.25 80 CYS A CA 1
ATOM 597 C C . CYS A 1 80 ? -6.760 0.321 -0.719 1.00 85.25 80 CYS A C 1
ATOM 599 O O . CYS A 1 80 ? -6.869 1.239 0.099 1.00 85.25 80 CYS A O 1
ATOM 601 N N . ARG A 1 81 ? -6.722 -0.958 -0.351 1.00 80.62 81 ARG A N 1
ATOM 602 C CA . ARG A 1 81 ? -6.649 -1.394 1.047 1.00 80.62 81 ARG A CA 1
ATOM 603 C C . ARG A 1 81 ? -5.230 -1.844 1.354 1.00 80.62 81 ARG A C 1
ATOM 605 O O . ARG A 1 81 ? -4.657 -2.599 0.582 1.00 80.62 81 ARG A O 1
ATOM 612 N N . LEU A 1 82 ? -4.683 -1.434 2.493 1.00 76.94 82 LEU A N 1
ATOM 613 C CA . LEU A 1 82 ? -3.411 -1.971 2.973 1.00 76.94 82 LEU A CA 1
ATOM 614 C C . LEU A 1 82 ? -3.578 -3.426 3.431 1.00 76.94 82 LEU A C 1
ATOM 616 O O . LEU A 1 82 ? -4.475 -3.734 4.215 1.00 76.94 82 LEU A O 1
ATOM 620 N N . LYS A 1 83 ? -2.690 -4.306 2.967 1.00 77.81 83 LYS A N 1
ATOM 621 C CA . LYS A 1 83 ? -2.604 -5.716 3.379 1.00 77.81 83 LYS A CA 1
ATOM 622 C C . LYS A 1 83 ? -1.905 -5.889 4.728 1.00 77.81 83 LYS A C 1
ATOM 624 O O . LYS A 1 83 ? -2.129 -6.879 5.415 1.00 77.81 83 LYS A O 1
ATOM 629 N N . ARG A 1 84 ? -1.052 -4.934 5.109 1.00 67.88 84 ARG A N 1
ATOM 630 C CA . ARG A 1 84 ? -0.248 -4.963 6.338 1.00 67.88 84 ARG A CA 1
ATOM 631 C C . ARG A 1 84 ? -0.034 -3.562 6.902 1.00 67.88 84 ARG A C 1
ATOM 633 O O . ARG A 1 84 ? -0.225 -2.570 6.201 1.00 67.88 84 ARG A O 1
ATOM 640 N N . ALA A 1 85 ? 0.398 -3.485 8.158 1.00 71.12 85 ALA A N 1
ATOM 641 C CA . ALA A 1 85 ? 0.837 -2.228 8.755 1.00 71.12 85 ALA A CA 1
ATOM 642 C C . ALA A 1 85 ? 2.121 -1.725 8.071 1.00 71.12 85 ALA A C 1
ATOM 644 O O . ALA A 1 85 ? 3.046 -2.501 7.825 1.00 71.12 85 ALA A O 1
ATOM 645 N N . ILE A 1 86 ? 2.170 -0.424 7.778 1.00 70.19 86 ILE A N 1
ATOM 646 C CA . ILE A 1 86 ? 3.281 0.237 7.087 1.00 70.19 86 ILE A CA 1
ATOM 647 C C . ILE A 1 86 ? 3.726 1.457 7.896 1.00 70.19 86 ILE A C 1
ATOM 649 O O . ILE A 1 86 ? 2.901 2.223 8.398 1.00 70.19 86 ILE A O 1
ATOM 653 N N . SER A 1 87 ? 5.039 1.648 8.016 1.00 69.88 87 SER A N 1
ATOM 654 C CA . SER A 1 87 ? 5.618 2.812 8.685 1.00 69.88 87 SER A CA 1
ATOM 655 C C . SER A 1 87 ? 5.411 4.090 7.867 1.00 69.88 87 SER A C 1
ATOM 657 O O . SER A 1 87 ? 5.434 4.091 6.638 1.00 69.88 87 SER A O 1
ATOM 659 N N . LYS A 1 88 ? 5.247 5.232 8.548 1.00 66.06 88 LYS A N 1
ATOM 660 C CA . LYS A 1 88 ? 5.225 6.542 7.867 1.00 66.06 88 LYS A CA 1
ATOM 661 C C . LYS A 1 88 ? 6.512 6.723 7.055 1.00 66.06 88 LYS A C 1
ATOM 663 O O . LYS A 1 88 ? 7.586 6.477 7.600 1.00 66.06 88 LYS A O 1
ATOM 668 N N . ALA A 1 89 ? 6.369 7.282 5.852 1.00 74.31 89 ALA A N 1
ATOM 669 C CA . ALA A 1 89 ? 7.436 7.558 4.886 1.00 74.31 89 ALA A CA 1
ATOM 670 C C . ALA A 1 89 ? 8.012 6.312 4.194 1.00 74.31 89 ALA A C 1
ATOM 672 O O . ALA A 1 89 ? 9.040 6.395 3.532 1.00 74.31 89 ALA A O 1
ATOM 673 N N . THR A 1 90 ? 7.334 5.170 4.303 1.00 77.06 90 THR A N 1
ATOM 674 C CA . THR A 1 90 ? 7.622 4.002 3.471 1.00 77.06 90 THR A CA 1
ATOM 675 C C . THR A 1 90 ? 6.990 4.169 2.090 1.00 77.06 90 THR A C 1
ATOM 677 O O . THR A 1 90 ? 5.824 4.553 1.977 1.00 77.06 90 THR A O 1
ATOM 680 N N . LEU A 1 91 ? 7.760 3.866 1.043 1.00 83.62 91 LEU A N 1
ATOM 681 C CA . LEU A 1 91 ? 7.241 3.752 -0.317 1.00 83.62 91 LEU A CA 1
ATOM 682 C C . LEU A 1 91 ? 6.375 2.494 -0.417 1.00 83.62 91 LEU A C 1
ATOM 684 O O . LEU A 1 91 ? 6.799 1.415 -0.011 1.00 83.62 91 LEU A O 1
ATOM 688 N N . LEU A 1 92 ? 5.155 2.649 -0.927 1.00 85.94 92 LEU A N 1
ATOM 689 C CA . LEU A 1 92 ? 4.231 1.533 -1.099 1.00 85.94 92 LEU A CA 1
ATOM 690 C C . LEU A 1 92 ? 4.572 0.757 -2.365 1.00 85.94 92 LEU A C 1
ATOM 692 O O . LEU A 1 92 ? 4.852 1.350 -3.406 1.00 85.94 92 LEU A O 1
ATOM 696 N N . THR A 1 93 ? 4.462 -0.558 -2.278 1.00 90.19 93 THR A N 1
ATOM 697 C CA . THR A 1 93 ? 4.560 -1.496 -3.400 1.00 90.19 93 THR A CA 1
ATOM 698 C C . THR A 1 93 ? 3.199 -2.122 -3.687 1.00 90.19 93 THR A C 1
ATOM 700 O O . THR A 1 93 ? 2.272 -2.030 -2.874 1.00 90.19 93 THR A O 1
ATOM 703 N N . PHE A 1 94 ? 3.051 -2.805 -4.823 1.00 89.12 94 PHE A N 1
ATOM 704 C CA . PHE A 1 94 ? 1.837 -3.591 -5.085 1.00 89.12 94 PHE A CA 1
ATOM 705 C C . PHE A 1 94 ? 1.626 -4.728 -4.072 1.00 89.12 94 PHE A C 1
ATOM 707 O O . PHE A 1 94 ? 0.482 -5.096 -3.791 1.00 89.12 94 PHE A O 1
ATOM 714 N N . ALA A 1 95 ? 2.696 -5.246 -3.462 1.00 88.81 95 ALA A N 1
ATOM 715 C CA . ALA A 1 95 ? 2.604 -6.259 -2.411 1.00 88.81 95 ALA A CA 1
ATOM 716 C C . ALA A 1 95 ? 1.918 -5.733 -1.137 1.00 88.81 95 ALA A C 1
ATOM 718 O O . ALA A 1 95 ? 1.311 -6.508 -0.396 1.00 88.81 95 ALA A O 1
ATOM 719 N N . ASP A 1 96 ? 1.949 -4.419 -0.905 1.00 82.19 96 ASP A N 1
ATOM 720 C CA . ASP A 1 96 ? 1.391 -3.791 0.295 1.00 82.19 96 ASP A CA 1
ATOM 721 C C . ASP A 1 96 ? -0.108 -3.536 0.206 1.00 82.19 96 ASP A C 1
ATOM 723 O O . ASP A 1 96 ? -0.743 -3.266 1.229 1.00 82.19 96 ASP A O 1
ATOM 727 N N . VAL A 1 97 ? -0.683 -3.609 -0.998 1.00 83.81 97 VAL A N 1
ATOM 728 C CA . VAL A 1 97 ? -2.062 -3.195 -1.243 1.00 83.81 97 VAL A CA 1
ATOM 729 C C . VAL A 1 97 ? -2.907 -4.249 -1.944 1.00 83.81 97 VAL A C 1
ATOM 731 O O . VAL A 1 97 ? -2.444 -5.054 -2.749 1.00 83.81 97 VAL A O 1
ATOM 734 N N . GLU A 1 98 ? -4.193 -4.216 -1.639 1.00 88.00 98 GLU A N 1
ATOM 735 C CA . GLU A 1 98 ? -5.261 -4.822 -2.416 1.00 88.00 98 GLU A CA 1
ATOM 736 C C . GLU A 1 98 ? -5.895 -3.733 -3.294 1.00 88.00 98 GLU A C 1
ATOM 738 O O . GLU A 1 98 ? -6.367 -2.704 -2.789 1.00 88.00 98 GLU A O 1
ATOM 743 N N . LEU A 1 99 ? -5.871 -3.953 -4.611 1.00 89.75 99 LEU A N 1
ATOM 744 C CA . LEU A 1 99 ? -6.477 -3.059 -5.595 1.00 89.75 99 LEU A CA 1
ATOM 745 C C . LEU A 1 99 ? -8.001 -3.280 -5.624 1.00 89.75 99 LEU A C 1
ATOM 747 O O . LEU A 1 99 ? -8.448 -4.429 -5.627 1.00 89.75 99 LEU A O 1
ATOM 751 N N . PRO A 1 100 ? -8.821 -2.218 -5.688 1.00 89.31 100 PRO A N 1
ATOM 752 C CA . PRO A 1 100 ? -10.247 -2.350 -5.949 1.00 89.31 100 PRO A CA 1
ATOM 753 C C . PRO A 1 100 ? -10.508 -3.070 -7.280 1.00 89.31 100 PRO A C 1
ATOM 755 O O . PRO A 1 100 ? -9.864 -2.749 -8.281 1.00 89.31 100 PRO A O 1
ATOM 758 N N . PRO A 1 101 ? -11.482 -3.991 -7.337 1.00 90.06 101 PRO A N 1
ATOM 759 C CA . PRO A 1 101 ? -11.812 -4.662 -8.583 1.00 90.06 101 PRO A CA 1
ATOM 760 C C . PRO A 1 101 ? -12.407 -3.677 -9.599 1.00 90.06 101 PRO A C 1
ATOM 762 O O . PRO A 1 101 ? -13.040 -2.684 -9.238 1.00 90.06 101 PRO A O 1
ATOM 765 N N . ASN A 1 102 ? -12.258 -4.000 -10.885 1.00 90.81 102 ASN A N 1
ATOM 766 C CA . ASN A 1 102 ? -12.965 -3.362 -12.004 1.00 90.81 102 ASN A CA 1
ATOM 767 C C . ASN A 1 102 ? -12.704 -1.855 -12.221 1.00 90.81 102 ASN A C 1
ATOM 769 O O . ASN A 1 102 ? -13.535 -1.175 -12.825 1.00 90.81 102 ASN A O 1
ATOM 773 N N . ARG A 1 103 ? -11.552 -1.309 -11.802 1.00 92.06 103 ARG A N 1
ATOM 774 C CA . ARG A 1 103 ? -11.193 0.082 -12.135 1.00 92.06 103 ARG A CA 1
ATOM 775 C C . ARG A 1 103 ? -10.640 0.203 -13.556 1.00 92.06 103 ARG A C 1
ATOM 777 O O . ARG A 1 103 ? -9.717 -0.511 -13.948 1.00 92.06 103 ARG A O 1
ATOM 784 N N . LEU A 1 104 ? -11.155 1.178 -14.308 1.00 91.81 104 LEU A N 1
ATOM 785 C CA . LEU A 1 104 ? -10.665 1.506 -15.651 1.00 91.81 104 LEU A CA 1
ATOM 786 C C . LEU A 1 104 ? -9.171 1.868 -15.645 1.00 91.81 104 LEU A C 1
ATOM 788 O O . LEU A 1 104 ? -8.436 1.416 -16.519 1.00 91.81 104 LEU A O 1
ATOM 792 N N . CYS A 1 105 ? -8.718 2.639 -14.652 1.00 90.25 105 CYS A N 1
ATOM 793 C CA . CYS A 1 105 ? -7.319 3.054 -14.546 1.00 90.25 105 CYS A CA 1
ATOM 794 C C . CYS A 1 105 ? -6.358 1.862 -14.404 1.00 90.25 105 CYS A C 1
ATOM 796 O O . CYS A 1 105 ? -5.324 1.849 -15.064 1.00 90.25 105 CYS A O 1
ATOM 798 N N . ASP A 1 106 ? -6.724 0.827 -13.640 1.00 92.00 106 ASP A N 1
ATOM 799 C CA . ASP A 1 106 ? -5.909 -0.387 -13.485 1.00 92.00 106 ASP A CA 1
ATOM 800 C C . ASP A 1 106 ? -5.804 -1.181 -14.787 1.00 92.00 106 ASP A C 1
ATOM 802 O O . ASP A 1 106 ? -4.766 -1.774 -15.088 1.00 92.00 106 ASP A O 1
ATOM 806 N N . ARG A 1 107 ? -6.889 -1.218 -15.570 1.00 92.25 107 ARG A N 1
ATOM 807 C CA . ARG A 1 107 ? -6.898 -1.874 -16.880 1.00 92.25 107 ARG A CA 1
ATOM 808 C C . ARG A 1 107 ? -6.009 -1.125 -17.871 1.00 92.25 107 ARG A C 1
ATOM 810 O O . ARG A 1 107 ? -5.098 -1.732 -18.422 1.00 92.25 107 ARG A O 1
ATOM 817 N N . LEU A 1 108 ? -6.221 0.181 -18.034 1.00 93.69 108 LEU A N 1
ATOM 818 C CA . LEU A 1 108 ? -5.435 1.008 -18.957 1.00 93.69 108 LEU A CA 1
ATOM 819 C C . LEU A 1 108 ? -3.949 1.018 -18.592 1.00 93.69 108 LEU A C 1
ATOM 821 O O . LEU A 1 108 ? -3.088 0.943 -19.464 1.00 93.69 108 LEU A O 1
ATOM 825 N N . TRP A 1 109 ? -3.631 1.053 -17.299 1.00 92.50 109 TRP A N 1
ATOM 826 C CA . TRP A 1 109 ? -2.249 0.973 -16.848 1.00 92.50 109 TRP A CA 1
ATOM 827 C C . TRP A 1 109 ? -1.604 -0.377 -17.190 1.00 92.50 109 TRP A C 1
ATOM 829 O O . TRP A 1 109 ? -0.470 -0.411 -17.666 1.00 92.50 109 TRP A O 1
ATOM 839 N N . ARG A 1 110 ? -2.322 -1.499 -17.024 1.00 91.62 110 ARG A N 1
ATOM 840 C CA . ARG A 1 110 ? -1.828 -2.816 -17.464 1.00 91.62 110 ARG A CA 1
ATOM 841 C C . ARG A 1 110 ? -1.623 -2.881 -18.979 1.00 91.62 110 ARG A C 1
ATOM 843 O O . ARG A 1 110 ? -0.603 -3.408 -19.412 1.00 91.62 110 ARG A O 1
ATOM 850 N N . GLU A 1 111 ? -2.532 -2.313 -19.770 1.00 93.69 111 GLU A N 1
ATOM 851 C CA . GLU A 1 111 ? -2.387 -2.219 -21.231 1.00 93.69 111 GLU A CA 1
ATOM 852 C C . GLU A 1 111 ? -1.141 -1.411 -21.629 1.00 93.69 111 GLU A C 1
ATOM 854 O O . GLU A 1 111 ? -0.366 -1.845 -22.483 1.00 93.69 111 GLU A O 1
ATOM 859 N N . GLN A 1 112 ? -0.885 -0.278 -20.963 1.00 93.06 112 GLN A N 1
ATOM 860 C CA . GLN A 1 112 ? 0.336 0.506 -21.170 1.00 93.06 112 GLN A CA 1
ATOM 861 C C . GLN A 1 112 ? 1.594 -0.302 -20.854 1.00 93.06 112 GLN A C 1
ATOM 863 O O . GLN A 1 112 ? 2.562 -0.259 -21.612 1.00 93.06 112 GLN A O 1
ATOM 868 N N . LEU A 1 113 ? 1.596 -1.060 -19.759 1.00 91.88 113 LEU A N 1
ATOM 869 C CA . LEU A 1 113 ? 2.746 -1.887 -19.412 1.00 91.88 113 LEU A CA 1
ATOM 870 C C . LEU A 1 113 ? 2.982 -3.007 -20.418 1.00 91.88 113 LEU A C 1
ATOM 872 O O . LEU A 1 113 ? 4.122 -3.209 -20.815 1.00 91.88 113 LEU A O 1
ATOM 876 N N . ALA A 1 114 ? 1.936 -3.680 -20.889 1.00 93.00 114 ALA A N 1
ATOM 877 C CA . ALA A 1 114 ? 2.078 -4.689 -21.935 1.00 93.00 114 ALA A CA 1
ATOM 878 C C . ALA A 1 114 ? 2.648 -4.094 -23.237 1.00 93.00 114 ALA A C 1
ATOM 880 O O . ALA A 1 114 ? 3.438 -4.743 -23.920 1.00 93.00 114 ALA A O 1
ATOM 881 N N . ARG A 1 115 ? 2.276 -2.848 -23.568 1.00 94.19 115 ARG A N 1
ATOM 882 C CA . ARG A 1 115 ? 2.713 -2.148 -24.785 1.00 94.19 115 ARG A CA 1
ATOM 883 C C . ARG A 1 115 ? 4.152 -1.639 -24.712 1.00 94.19 115 ARG A C 1
ATOM 885 O O . ARG A 1 115 ? 4.878 -1.767 -25.692 1.00 94.19 115 ARG A O 1
ATOM 892 N N . PHE A 1 116 ? 4.532 -1.016 -23.598 1.00 91.75 116 PHE A N 1
ATOM 893 C CA . PHE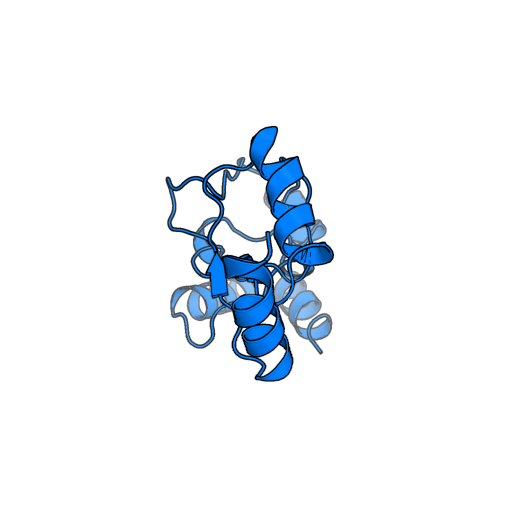 A 1 116 ? 5.786 -0.261 -23.482 1.00 91.75 116 PHE A CA 1
ATOM 894 C C . PHE A 1 116 ? 6.838 -0.943 -22.599 1.00 91.75 116 PHE A C 1
ATOM 896 O O . PHE A 1 116 ? 8.018 -0.630 -22.715 1.00 91.75 116 PHE A O 1
ATOM 903 N N . PHE A 1 117 ? 6.430 -1.873 -21.729 1.00 91.94 117 PHE A N 1
ATOM 904 C CA . PHE A 1 117 ? 7.295 -2.550 -20.755 1.00 91.94 117 PHE A CA 1
ATOM 905 C C . PHE A 1 117 ? 6.953 -4.050 -20.639 1.00 91.94 117 PHE A C 1
ATOM 907 O O . PHE A 1 117 ? 6.594 -4.519 -19.552 1.00 91.94 117 PHE A O 1
ATOM 914 N N . PRO A 1 118 ? 7.031 -4.818 -21.742 1.00 92.50 118 PRO A N 1
ATOM 915 C CA . PRO A 1 118 ? 6.535 -6.193 -21.793 1.00 92.50 118 PRO A CA 1
ATOM 916 C C . PRO A 1 118 ? 7.214 -7.123 -20.779 1.00 92.50 118 PRO A C 1
ATOM 918 O O . PRO A 1 118 ? 6.529 -7.939 -20.167 1.00 92.50 118 PRO A O 1
ATOM 921 N N . ASP A 1 119 ? 8.518 -6.971 -20.536 1.00 91.56 119 ASP A N 1
ATOM 922 C CA . ASP A 1 119 ? 9.258 -7.829 -19.597 1.00 91.56 119 ASP A CA 1
ATOM 923 C C . ASP A 1 119 ? 8.817 -7.606 -18.146 1.00 91.56 119 ASP A C 1
ATOM 925 O O . ASP A 1 119 ? 8.535 -8.556 -17.419 1.00 91.56 119 ASP A O 1
ATOM 929 N N . TYR A 1 120 ? 8.645 -6.342 -17.749 1.00 88.75 120 TYR A N 1
ATOM 930 C CA . TYR A 1 120 ? 8.096 -5.993 -16.437 1.00 88.75 120 TYR A CA 1
ATOM 931 C C . TYR A 1 120 ? 6.619 -6.397 -16.298 1.00 88.75 120 TYR A C 1
ATOM 933 O O . TYR A 1 120 ? 6.167 -6.793 -15.225 1.00 88.75 120 TYR A O 1
ATOM 941 N N . SER A 1 121 ? 5.838 -6.312 -17.379 1.00 90.69 121 SER A N 1
ATOM 942 C CA . SER A 1 121 ? 4.452 -6.783 -17.364 1.00 90.69 121 SER A CA 1
ATOM 943 C C . SER A 1 121 ? 4.364 -8.292 -17.134 1.00 90.69 121 SER A C 1
ATOM 945 O O . SER A 1 121 ? 3.458 -8.731 -16.428 1.00 90.69 121 SER A O 1
ATOM 947 N N . LYS A 1 122 ? 5.268 -9.078 -17.730 1.00 88.38 122 LYS A N 1
ATOM 948 C CA . LYS A 1 122 ? 5.323 -10.534 -17.545 1.00 88.38 122 LYS A CA 1
ATOM 949 C C . LYS A 1 122 ? 5.715 -10.895 -16.116 1.00 88.38 122 LYS A C 1
ATOM 951 O O . LYS A 1 122 ? 4.960 -11.608 -15.462 1.00 88.38 122 LYS A O 1
ATOM 956 N N . SER A 1 123 ? 6.801 -10.316 -15.598 1.00 86.44 123 SER A N 1
ATOM 957 C CA . SER A 1 123 ? 7.291 -10.633 -14.249 1.00 86.44 123 SER A CA 1
ATOM 958 C C . SER A 1 123 ? 6.255 -10.362 -13.155 1.00 86.44 123 SER A C 1
ATOM 960 O O . SER A 1 123 ? 6.115 -11.152 -12.225 1.00 86.44 123 SER A O 1
ATOM 962 N N . ARG A 1 124 ? 5.462 -9.287 -13.271 1.00 85.06 124 ARG A N 1
ATOM 963 C CA . ARG A 1 124 ? 4.407 -8.999 -12.287 1.00 85.06 124 ARG A CA 1
ATOM 964 C C . ARG A 1 124 ? 3.190 -9.924 -12.410 1.00 85.06 124 ARG A C 1
ATOM 966 O O . ARG A 1 124 ? 2.552 -10.214 -11.400 1.00 85.06 124 ARG A O 1
ATOM 973 N N . ASN A 1 125 ? 2.857 -10.384 -13.616 1.00 78.44 125 ASN A N 1
ATOM 974 C CA . ASN A 1 125 ? 1.781 -11.363 -13.797 1.00 78.44 125 ASN A CA 1
ATOM 975 C C . ASN A 1 125 ? 2.169 -12.729 -13.210 1.00 78.44 125 ASN A C 1
ATOM 977 O O . ASN A 1 125 ? 1.317 -13.395 -12.642 1.00 78.44 125 ASN A O 1
ATOM 981 N N . GLU A 1 126 ? 3.444 -13.110 -13.294 1.00 71.12 126 GLU A N 1
ATOM 982 C CA . GLU A 1 126 ? 3.977 -14.342 -12.693 1.00 71.12 126 GLU A CA 1
ATOM 983 C C . GLU A 1 126 ? 4.086 -14.257 -11.159 1.00 71.12 126 GLU A C 1
ATOM 985 O O . GLU A 1 126 ? 3.941 -15.261 -10.469 1.00 71.12 126 GLU A O 1
ATOM 990 N N . ALA A 1 127 ? 4.298 -13.056 -10.611 1.00 60.31 127 ALA A N 1
ATOM 991 C CA . ALA A 1 127 ? 4.355 -12.807 -9.168 1.00 60.31 127 ALA A CA 1
ATOM 992 C C . ALA A 1 127 ? 2.974 -12.699 -8.483 1.00 60.31 127 ALA A C 1
ATOM 994 O O . ALA A 1 127 ? 2.903 -12.576 -7.258 1.00 60.31 127 ALA A O 1
ATOM 995 N N . THR A 1 128 ? 1.881 -12.711 -9.252 1.00 53.62 128 THR A N 1
ATOM 996 C CA . THR A 1 128 ? 0.509 -12.680 -8.728 1.00 53.62 128 THR A CA 1
ATOM 997 C C . THR A 1 128 ? -0.047 -14.111 -8.749 1.00 53.62 128 THR A C 1
ATOM 999 O O . THR A 1 128 ? -0.229 -14.631 -9.848 1.00 53.62 128 THR A O 1
ATOM 1002 N N . PRO A 1 129 ? -0.272 -14.768 -7.593 1.00 42.47 129 PRO A N 1
ATOM 1003 C CA . PRO A 1 129 ? -0.864 -16.108 -7.551 1.00 42.47 129 PRO A CA 1
ATOM 1004 C C . PRO A 1 129 ? -2.310 -16.134 -8.059 1.00 42.47 129 PRO A C 1
ATOM 1006 O O . PRO A 1 129 ? -3.015 -15.103 -7.917 1.00 42.47 129 PRO A O 1
#